Protein AF-A0A7S3ARN0-F1 (afdb_monomer)

pLDDT: mean 76.34, std 17.54, range [32.25, 94.44]

Radius of gyration: 16.07 Å; Cα contacts (8 Å, |Δi|>4): 135; chains: 1; bounding box: 36×41×43 Å

Solvent-accessible surface area (backbone atoms only — not comparable to full-atom values): 8800 Å² total; per-residue (Å²): 131,96,72,72,62,92,83,54,51,52,51,80,30,71,74,54,56,101,78,73,85,63,96,83,68,53,43,46,59,59,48,62,70,34,65,76,46,45,51,52,53,51,53,43,51,49,42,50,73,79,40,42,84,82,44,72,48,22,56,63,50,38,52,51,48,55,53,45,55,47,32,67,75,62,77,44,79,65,55,101,69,59,63,66,46,76,23,59,35,39,50,34,49,44,35,67,77,34,42,37,79,90,58,46,91,91,80,50,76,58,45,70,65,33,30,74,71,63,68,40,86,72,94,72,52,61,64,59,54,48,32,51,75,70,72,67,61,77,84,78,80,92,124

Organism: NCBI:txid156174

Foldseek 3Di:
DPADDPPFGEDDDQPPPPDDDDPPDQLQVVLCVDPQLVVLLVVLVVCCVPPCVVCVQCVVSLVVNVQSSVCVPVVDRDPPQRDHDYHPSNQQSSCVSRPGPVDDPPPDPSPDVCVVVVSDPDDDGPVQVVCVVVVNDDDDDPD

Sequence (143 aa):
ELGLRADGRTMFCDFHDQAGGVPHACMAVDMLQQRRIAEVVERHRKIQREKPREDPDGRRARHAMYKAVVAWQWANPLGSENRVRLPRCVLHRVRRLFPNPCCRVGACDFLVECERAGHYTGFRMAEESRAIREGRFVGVDLR

Secondary structure (DSSP, 8-state):
--S--SSS-BPS-SSS-TT---TT--HHHHHHH-HHHHHHHHHHHHHHHH-GGGSTTSHHHHHHHHHHHHHHHHSSPPPTT---BPPHHHHHHHHHHS--TT--TTT--SSHHHHHTTSSPPP--HHHHHHHHTT--PPPP--

Structure (mmCIF, N/CA/C/O backbone):
data_AF-A0A7S3ARN0-F1
#
_entry.id   AF-A0A7S3ARN0-F1
#
loop_
_atom_site.group_PDB
_atom_site.id
_atom_site.ty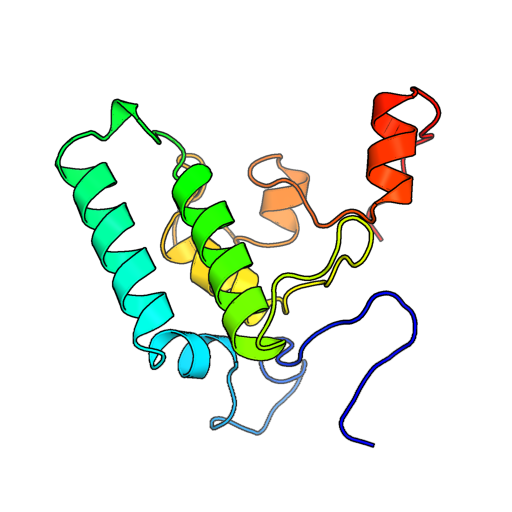pe_symbol
_atom_site.label_atom_id
_atom_site.label_alt_id
_atom_site.label_comp_id
_atom_site.label_asym_id
_atom_site.label_entity_id
_atom_site.label_seq_id
_atom_site.pdbx_PDB_ins_code
_atom_site.Cartn_x
_atom_site.Cartn_y
_atom_site.Cartn_z
_atom_site.occupancy
_atom_site.B_iso_or_equiv
_atom_site.auth_seq_id
_atom_site.auth_comp_id
_atom_site.auth_asym_id
_atom_site.auth_atom_id
_atom_site.pdbx_PDB_model_num
ATOM 1 N N . GLU A 1 1 ? 14.520 -7.970 -22.727 1.00 32.25 1 GLU A N 1
ATOM 2 C CA . GLU A 1 1 ? 15.126 -7.603 -21.432 1.00 32.25 1 GLU A CA 1
ATOM 3 C C . GLU A 1 1 ? 14.029 -7.505 -20.384 1.00 32.25 1 GLU A C 1
ATOM 5 O O . GLU A 1 1 ? 13.186 -6.620 -20.456 1.00 32.25 1 GLU A O 1
ATOM 10 N N . LEU A 1 2 ? 13.969 -8.476 -19.471 1.00 33.56 2 LEU A N 1
ATOM 11 C CA . LEU A 1 2 ? 13.104 -8.407 -18.294 1.00 33.56 2 LEU A CA 1
ATOM 12 C C . LEU A 1 2 ? 13.824 -7.546 -17.260 1.00 33.56 2 LEU A C 1
ATOM 14 O O . LEU A 1 2 ? 14.650 -8.049 -16.505 1.00 33.56 2 LEU A O 1
ATOM 18 N N . GLY A 1 3 ? 13.559 -6.243 -17.263 1.00 43.06 3 GLY A N 1
ATOM 19 C CA . GLY A 1 3 ? 14.104 -5.376 -16.229 1.00 43.06 3 GLY A CA 1
ATOM 20 C C . GLY A 1 3 ? 14.413 -3.959 -16.676 1.00 43.06 3 GLY A C 1
ATOM 21 O O . GLY A 1 3 ? 15.329 -3.743 -17.454 1.00 43.06 3 GLY A O 1
ATOM 22 N N . LEU A 1 4 ? 13.735 -3.029 -15.999 1.00 42.44 4 LEU A N 1
ATOM 23 C CA . LEU A 1 4 ? 14.232 -1.707 -15.610 1.00 42.44 4 LEU A CA 1
ATOM 24 C C . LEU A 1 4 ? 14.283 -0.644 -16.722 1.00 42.44 4 LEU A C 1
ATOM 26 O O . LEU A 1 4 ? 15.183 -0.614 -17.553 1.00 42.44 4 LEU A O 1
ATOM 30 N N . ARG A 1 5 ? 13.363 0.327 -16.645 1.00 42.81 5 ARG A N 1
ATOM 31 C CA . ARG A 1 5 ? 13.561 1.656 -17.240 1.00 42.81 5 ARG A CA 1
ATOM 32 C C . ARG A 1 5 ? 14.236 2.594 -16.230 1.00 42.81 5 ARG A C 1
ATOM 34 O O . ARG A 1 5 ? 14.132 2.405 -15.016 1.00 42.81 5 ARG A O 1
ATOM 41 N N . ALA A 1 6 ? 14.994 3.557 -16.754 1.00 43.66 6 ALA A N 1
ATOM 42 C CA . ALA A 1 6 ? 15.880 4.451 -16.003 1.00 43.66 6 ALA A CA 1
ATOM 43 C C . ALA A 1 6 ? 15.147 5.538 -15.180 1.00 43.66 6 ALA A C 1
ATOM 45 O O . ALA A 1 6 ? 15.764 6.236 -14.377 1.00 43.66 6 ALA A O 1
ATOM 46 N N . ASP A 1 7 ? 13.830 5.660 -15.330 1.00 47.00 7 ASP A N 1
ATOM 47 C CA . ASP A 1 7 ? 12.938 6.644 -14.713 1.00 47.00 7 ASP A CA 1
ATOM 48 C C . ASP A 1 7 ? 12.401 6.175 -13.349 1.00 47.00 7 ASP A C 1
ATOM 50 O O . ASP A 1 7 ? 11.202 6.065 -13.109 1.00 47.00 7 ASP A O 1
ATOM 54 N N . GLY A 1 8 ? 13.307 5.888 -12.415 1.00 52.25 8 GLY A N 1
ATOM 55 C CA . GLY A 1 8 ? 12.932 5.365 -11.103 1.00 52.25 8 GLY A CA 1
ATOM 56 C C . GLY A 1 8 ? 12.571 3.882 -11.183 1.00 52.25 8 GLY A C 1
ATOM 57 O O . GLY A 1 8 ? 11.587 3.462 -11.783 1.00 52.25 8 GLY A O 1
ATOM 58 N N . ARG A 1 9 ? 13.403 3.066 -10.535 1.00 56.88 9 ARG A N 1
ATOM 59 C CA . ARG A 1 9 ? 13.333 1.600 -10.549 1.00 56.88 9 ARG A CA 1
ATOM 60 C C . ARG A 1 9 ? 11.911 1.119 -10.200 1.00 56.88 9 ARG A C 1
ATOM 62 O O . ARG A 1 9 ? 11.513 1.148 -9.032 1.00 56.88 9 ARG A O 1
ATOM 69 N N . THR A 1 10 ? 11.149 0.713 -11.215 1.00 54.59 10 THR A N 1
ATOM 70 C CA . THR A 1 10 ? 9.765 0.225 -11.101 1.00 54.59 10 THR A CA 1
ATOM 71 C C . THR A 1 10 ? 9.765 -1.305 -11.1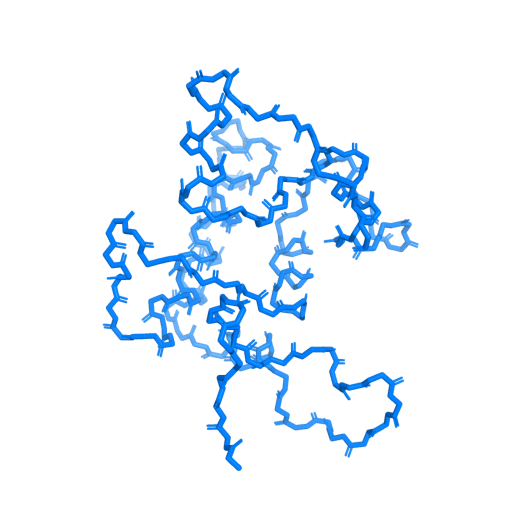27 1.00 54.59 10 THR A C 1
ATOM 73 O O . THR A 1 10 ? 10.426 -1.899 -11.977 1.00 54.59 10 THR A O 1
ATOM 76 N N . MET A 1 11 ? 9.056 -1.950 -10.191 1.00 60.91 11 MET A N 1
ATOM 77 C CA . MET A 1 11 ? 8.795 -3.402 -10.247 1.00 60.91 11 MET A CA 1
ATOM 78 C C . MET A 1 11 ? 7.538 -3.670 -11.069 1.00 60.91 11 MET A C 1
ATOM 80 O O . MET A 1 11 ? 6.588 -2.898 -10.991 1.00 60.91 11 MET A O 1
ATOM 84 N N . PHE A 1 12 ? 7.493 -4.763 -11.820 1.00 60.25 12 PHE A N 1
ATOM 85 C CA . PHE A 1 12 ? 6.348 -5.114 -12.671 1.00 60.25 12 PHE A CA 1
ATOM 86 C C . PHE A 1 12 ? 5.377 -5.983 -11.844 1.00 60.25 12 PHE A C 1
ATOM 88 O O . PHE A 1 12 ? 5.819 -6.900 -11.163 1.00 60.25 12 PHE A O 1
ATOM 95 N N . CYS A 1 13 ? 4.088 -5.657 -11.667 1.00 57.47 13 CYS A N 1
ATOM 96 C CA . CYS A 1 13 ? 3.003 -5.727 -12.659 1.00 57.47 13 CYS A CA 1
ATOM 97 C C . CYS A 1 13 ? 2.072 -4.485 -12.654 1.00 57.47 13 CYS A C 1
ATOM 99 O O . CYS A 1 13 ? 1.536 -4.043 -11.636 1.00 57.47 13 CYS A O 1
ATOM 101 N N . ASP A 1 14 ? 1.790 -3.970 -13.835 1.00 60.31 14 ASP A N 1
ATOM 102 C CA . ASP A 1 14 ? 1.099 -2.735 -14.227 1.00 60.31 14 ASP A CA 1
ATOM 103 C C . ASP A 1 14 ? -0.404 -2.952 -14.518 1.00 60.31 14 ASP A C 1
ATOM 105 O O . ASP A 1 14 ? -1.021 -2.302 -15.355 1.00 60.31 14 ASP A O 1
ATOM 109 N N . PHE A 1 15 ? -1.008 -3.816 -13.689 1.00 46.97 15 PHE A N 1
ATOM 110 C CA . PHE A 1 15 ? -2.418 -4.259 -13.651 1.00 46.97 15 PHE A CA 1
ATOM 111 C C . PHE A 1 15 ? -2.830 -5.346 -14.675 1.00 46.97 15 PHE A C 1
ATOM 113 O O . PHE A 1 15 ? -3.992 -5.728 -14.667 1.00 46.97 15 PHE A O 1
ATOM 120 N N . HIS A 1 16 ? -1.859 -5.939 -15.390 1.00 51.38 16 HIS A N 1
ATOM 121 C CA . HIS A 1 16 ? -1.926 -6.952 -16.478 1.00 51.38 16 HIS A CA 1
ATOM 122 C C . HIS A 1 16 ? -1.801 -6.406 -17.921 1.00 51.38 16 HIS A C 1
ATOM 124 O O . HIS A 1 16 ? -2.237 -7.077 -18.850 1.00 51.38 16 HIS A O 1
ATOM 130 N N . ASP A 1 17 ? -1.143 -5.250 -18.105 1.00 50.72 17 ASP A N 1
ATOM 131 C CA . ASP A 1 17 ? -1.038 -4.468 -19.355 1.00 50.72 17 ASP A CA 1
ATOM 132 C C . ASP A 1 17 ? -2.407 -3.954 -19.858 1.00 50.72 17 ASP A C 1
ATOM 134 O O . ASP A 1 17 ? -3.433 -4.606 -19.710 1.00 50.72 17 ASP A O 1
ATOM 138 N N . GLN A 1 18 ? -2.501 -2.746 -20.425 1.00 44.34 18 GLN A N 1
ATOM 139 C CA . GLN A 1 18 ? -3.789 -2.082 -20.731 1.00 44.34 18 GLN A CA 1
ATOM 140 C C . GLN A 1 18 ? -4.770 -2.830 -21.679 1.00 44.34 18 GLN A C 1
ATOM 142 O O . GLN A 1 18 ? -5.892 -2.350 -21.827 1.00 44.34 18 GLN A O 1
ATOM 147 N N . ALA A 1 19 ? -4.442 -3.972 -22.305 1.00 46.78 19 ALA A N 1
ATOM 148 C CA . ALA A 1 19 ? -5.366 -4.691 -23.199 1.00 46.78 19 ALA A CA 1
ATOM 149 C C . ALA A 1 19 ? -5.012 -6.179 -23.437 1.00 46.78 19 ALA A C 1
ATOM 151 O O . ALA A 1 19 ? -4.707 -6.583 -24.555 1.00 46.78 19 ALA A O 1
ATOM 152 N N . GLY A 1 20 ? -5.142 -7.019 -22.407 1.00 44.03 20 GLY A N 1
ATOM 153 C CA . GLY A 1 20 ? -5.308 -8.465 -22.587 1.00 44.03 20 GLY A CA 1
ATOM 154 C C . GLY A 1 20 ? -4.056 -9.327 -22.398 1.00 44.03 20 GLY A C 1
ATOM 155 O O . GLY A 1 20 ? -3.040 -9.155 -23.057 1.00 44.03 20 GLY A O 1
ATOM 156 N N . GLY A 1 21 ? -4.219 -10.371 -21.576 1.00 46.28 21 GLY A N 1
ATOM 157 C CA . GLY A 1 21 ? -3.731 -11.687 -21.981 1.00 46.28 21 GLY A CA 1
ATOM 158 C C . GLY A 1 21 ? -2.661 -12.390 -21.152 1.00 46.28 21 GLY A C 1
ATOM 159 O O . GLY A 1 21 ? -2.044 -13.280 -21.715 1.00 46.28 21 GLY A O 1
ATOM 160 N N . VAL A 1 22 ? -2.449 -12.119 -19.854 1.00 46.69 22 VAL A N 1
ATOM 161 C CA . VAL A 1 22 ? -1.752 -13.119 -19.004 1.00 46.69 22 VAL A CA 1
ATOM 162 C C . VAL A 1 22 ? -2.292 -13.156 -17.559 1.00 46.69 22 VAL A C 1
ATOM 164 O O . VAL A 1 22 ? -1.927 -12.307 -16.745 1.00 46.69 22 VAL A O 1
ATOM 167 N N . PRO A 1 23 ? -3.129 -14.145 -17.182 1.00 47.38 23 PRO A N 1
ATOM 168 C CA . PRO A 1 23 ? -3.732 -14.243 -15.846 1.00 47.38 23 PRO A CA 1
ATOM 169 C C . PRO A 1 23 ? -2.789 -14.720 -14.718 1.00 47.38 23 PRO A C 1
ATOM 171 O O . PRO A 1 23 ? -3.228 -14.828 -13.576 1.00 47.38 23 PRO A O 1
ATOM 174 N N . HIS A 1 24 ? -1.508 -15.005 -14.994 1.00 47.47 24 HIS A N 1
ATOM 175 C CA . HIS A 1 24 ? -0.671 -15.832 -14.105 1.00 47.47 24 HIS A CA 1
ATOM 176 C C . HIS A 1 24 ? 0.530 -15.154 -13.417 1.00 47.47 24 HIS A C 1
ATOM 178 O O . HIS A 1 24 ? 1.265 -15.850 -12.729 1.00 47.47 24 HIS A O 1
ATOM 184 N N . ALA A 1 25 ? 0.733 -13.835 -13.520 1.00 59.03 25 ALA A N 1
ATOM 185 C CA . ALA A 1 25 ? 1.867 -13.172 -12.845 1.00 59.03 25 ALA A CA 1
ATOM 186 C C . ALA A 1 25 ? 1.510 -11.802 -12.236 1.00 59.03 25 ALA A C 1
ATOM 188 O O . ALA A 1 25 ? 2.213 -10.805 -12.414 1.00 59.03 25 ALA A O 1
ATOM 189 N N . CYS A 1 26 ? 0.373 -11.711 -11.534 1.00 76.38 26 CYS A N 1
ATOM 190 C CA . CYS A 1 26 ? 0.063 -10.497 -10.784 1.00 76.38 26 CYS A CA 1
ATOM 191 C C . CYS A 1 26 ? 0.978 -10.407 -9.562 1.00 76.38 26 CYS A C 1
ATOM 193 O O . CYS A 1 26 ? 0.770 -11.122 -8.582 1.00 76.38 26 CYS A O 1
ATOM 195 N N . MET A 1 27 ? 1.897 -9.442 -9.549 1.00 83.38 27 MET A N 1
ATOM 196 C CA . MET A 1 27 ? 2.767 -9.220 -8.390 1.00 83.38 27 MET A CA 1
ATOM 197 C C . MET A 1 27 ? 1.979 -9.038 -7.080 1.00 83.38 27 MET A C 1
ATOM 199 O O . MET A 1 27 ? 2.438 -9.436 -6.015 1.00 83.38 27 MET A O 1
ATOM 203 N N . ALA A 1 28 ? 0.771 -8.466 -7.130 1.00 84.12 28 ALA A N 1
ATOM 204 C CA . ALA A 1 28 ? -0.081 -8.326 -5.951 1.00 84.12 28 ALA A CA 1
ATOM 205 C C . ALA A 1 28 ? -0.648 -9.661 -5.431 1.00 84.12 28 ALA A C 1
ATOM 207 O O . ALA A 1 28 ? -0.954 -9.759 -4.241 1.00 84.12 28 ALA A O 1
ATOM 208 N N . VAL A 1 29 ? -0.817 -10.664 -6.296 1.00 82.06 29 VAL A N 1
ATOM 209 C CA . VAL A 1 29 ? -1.208 -12.027 -5.908 1.00 82.06 29 VAL A CA 1
ATOM 210 C C . VAL A 1 29 ? -0.001 -12.748 -5.314 1.00 82.06 29 VAL A C 1
ATOM 212 O O . VAL A 1 29 ? -0.097 -13.231 -4.187 1.00 82.06 29 VAL A O 1
ATOM 215 N N . ASP A 1 30 ? 1.146 -12.706 -5.992 1.00 82.56 30 ASP A N 1
ATOM 216 C CA . ASP A 1 30 ? 2.390 -13.349 -5.541 1.00 82.56 30 ASP A CA 1
ATOM 217 C C . ASP A 1 30 ? 2.863 -12.798 -4.194 1.00 82.56 30 ASP A C 1
ATOM 219 O 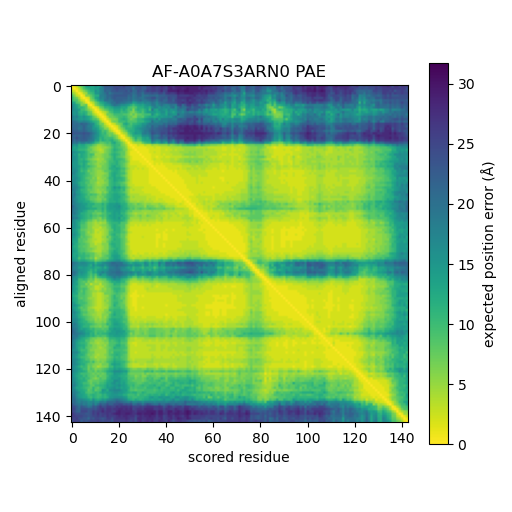O . ASP A 1 30 ? 3.264 -13.542 -3.297 1.00 82.56 30 ASP A O 1
ATOM 223 N N . MET A 1 31 ? 2.737 -11.480 -4.018 1.00 87.31 31 MET A N 1
ATOM 224 C CA . MET A 1 31 ? 2.985 -10.774 -2.764 1.00 87.31 31 MET A CA 1
ATOM 225 C C . MET A 1 31 ? 2.212 -11.406 -1.598 1.00 87.31 31 MET A C 1
ATOM 227 O O . MET A 1 31 ? 2.753 -11.565 -0.507 1.00 87.31 31 MET A O 1
ATOM 231 N N . LEU A 1 32 ? 0.941 -11.760 -1.798 1.00 83.88 32 LEU A N 1
ATOM 232 C CA . LEU A 1 32 ? 0.100 -12.289 -0.722 1.00 83.88 32 LEU A CA 1
ATOM 233 C C . LEU A 1 32 ? 0.403 -13.740 -0.362 1.00 83.88 32 LEU A C 1
ATOM 235 O O . LEU A 1 32 ? 0.023 -14.174 0.723 1.00 83.88 32 LEU A O 1
ATOM 239 N N . GLN A 1 33 ? 1.107 -14.468 -1.225 1.00 84.69 33 GLN A N 1
ATOM 240 C CA . GLN A 1 33 ? 1.582 -15.817 -0.926 1.00 84.69 33 GLN A CA 1
ATOM 241 C C . GLN A 1 33 ? 2.848 -15.805 -0.053 1.00 84.69 33 GLN A C 1
ATOM 243 O O . GLN A 1 33 ? 3.222 -16.827 0.519 1.00 84.69 33 GLN A O 1
ATOM 248 N N . GLN A 1 34 ? 3.506 -14.651 0.103 1.00 88.25 34 GLN A N 1
ATOM 249 C CA . GLN A 1 34 ? 4.723 -14.542 0.901 1.00 88.25 34 GLN A CA 1
ATOM 250 C C . GLN A 1 34 ? 4.413 -14.535 2.399 1.00 88.25 34 GLN A C 1
ATOM 252 O O . GLN A 1 34 ? 3.784 -13.607 2.916 1.00 88.25 34 GLN A O 1
ATOM 257 N N . ARG A 1 35 ? 4.959 -15.514 3.132 1.00 88.75 35 ARG A N 1
ATOM 258 C CA . ARG A 1 35 ? 4.776 -15.653 4.589 1.00 88.75 35 ARG A CA 1
ATOM 259 C C . ARG A 1 35 ? 5.064 -14.360 5.359 1.00 88.75 35 ARG A C 1
ATOM 261 O O . ARG A 1 35 ? 4.250 -13.938 6.173 1.00 88.75 35 ARG A O 1
ATOM 268 N N . ARG A 1 36 ? 6.184 -13.690 5.062 1.00 86.31 36 ARG A N 1
ATOM 269 C CA . ARG A 1 36 ? 6.571 -12.429 5.727 1.00 86.31 36 ARG A CA 1
ATOM 270 C C . ARG A 1 36 ? 5.543 -11.314 5.521 1.00 86.31 36 ARG A C 1
ATOM 272 O O . ARG A 1 36 ? 5.338 -10.491 6.405 1.00 86.31 36 ARG A O 1
ATOM 279 N N . ILE A 1 37 ? 4.894 -11.272 4.359 1.00 89.75 37 ILE A N 1
ATOM 280 C CA . ILE A 1 37 ? 3.853 -10.283 4.068 1.00 89.75 37 ILE A CA 1
ATOM 281 C C . ILE A 1 37 ? 2.548 -10.659 4.776 1.00 89.75 37 ILE A C 1
ATOM 283 O O . ILE A 1 37 ? 1.916 -9.787 5.371 1.00 89.75 37 ILE A O 1
ATOM 287 N N . ALA A 1 38 ? 2.180 -11.942 4.792 1.00 90.12 38 ALA A N 1
ATOM 288 C CA . ALA A 1 38 ? 1.027 -12.428 5.550 1.00 90.12 38 ALA A CA 1
ATOM 289 C C . ALA A 1 38 ? 1.141 -12.097 7.053 1.00 90.12 38 ALA A C 1
ATOM 291 O O . ALA A 1 38 ? 0.180 -11.620 7.655 1.00 90.12 38 ALA A O 1
ATOM 292 N N . GLU A 1 39 ? 2.333 -12.247 7.638 1.00 92.56 39 GLU A N 1
ATOM 293 C CA . GLU A 1 39 ? 2.617 -11.877 9.033 1.00 92.56 39 GLU A CA 1
ATOM 294 C C . GLU A 1 39 ? 2.417 -10.371 9.291 1.00 92.56 39 GLU A C 1
ATOM 296 O O . GLU A 1 39 ? 1.845 -9.981 10.313 1.00 92.56 39 GLU A O 1
ATOM 301 N N . VAL A 1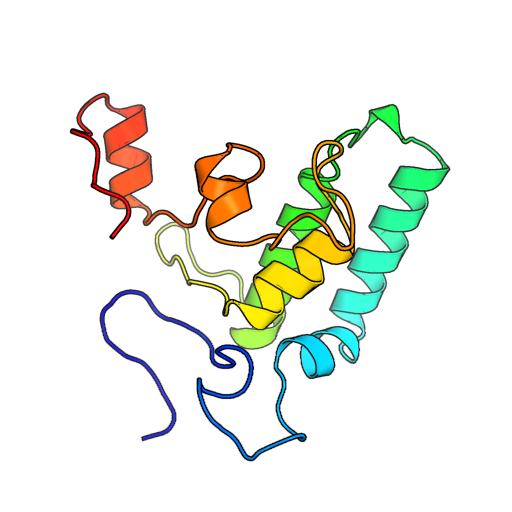 40 ? 2.825 -9.506 8.353 1.00 91.94 40 VAL A N 1
ATOM 302 C CA . VAL A 1 40 ? 2.570 -8.056 8.440 1.00 91.94 40 VAL A CA 1
ATOM 303 C C . VAL A 1 40 ? 1.070 -7.770 8.391 1.00 91.94 40 VAL A C 1
ATOM 305 O O . VAL A 1 40 ? 0.581 -6.983 9.207 1.00 91.94 40 VAL A O 1
ATOM 308 N N . VAL A 1 41 ? 0.334 -8.417 7.482 1.00 92.19 41 VAL A N 1
ATOM 309 C CA . VAL A 1 41 ? -1.120 -8.245 7.374 1.00 92.19 41 VAL A CA 1
ATOM 310 C C . VAL A 1 41 ? -1.807 -8.622 8.682 1.00 92.19 41 VAL A C 1
ATOM 312 O O . VAL A 1 41 ? -2.588 -7.825 9.206 1.00 92.19 41 VAL A O 1
ATOM 315 N N . GLU A 1 42 ? -1.494 -9.790 9.239 1.00 93.25 42 GLU A N 1
ATOM 316 C CA . GLU A 1 42 ? -2.166 -10.280 10.443 1.00 93.25 42 GLU A CA 1
ATOM 317 C C . GLU A 1 42 ? -1.830 -9.435 11.673 1.00 93.25 42 GLU A C 1
ATOM 319 O O . GLU A 1 42 ? -2.726 -9.050 12.428 1.00 93.25 42 GLU A O 1
ATOM 324 N N . ARG A 1 43 ? -0.563 -9.026 11.823 1.00 93.19 43 ARG A N 1
ATOM 325 C CA . ARG A 1 43 ? -0.151 -8.101 12.885 1.00 93.19 43 ARG A CA 1
ATOM 326 C C . ARG A 1 43 ? -0.939 -6.794 12.830 1.00 93.19 43 ARG A C 1
ATOM 328 O O . ARG A 1 43 ? -1.426 -6.331 13.858 1.00 93.19 43 ARG A O 1
ATOM 335 N N . HIS A 1 44 ? -1.067 -6.186 11.651 1.00 92.44 44 HIS A N 1
ATOM 336 C CA . HIS A 1 44 ? -1.778 -4.913 11.527 1.00 92.44 44 HIS A CA 1
ATOM 337 C C . HIS A 1 44 ? -3.295 -5.070 11.654 1.00 92.44 44 HIS A C 1
ATOM 339 O O . HIS A 1 44 ? -3.926 -4.201 12.246 1.00 92.44 44 HIS A O 1
ATOM 345 N N . ARG A 1 45 ? -3.886 -6.186 11.214 1.00 91.00 45 ARG A N 1
ATOM 346 C CA . ARG A 1 45 ? -5.295 -6.502 11.507 1.00 91.00 45 ARG A CA 1
ATOM 347 C C . ARG A 1 45 ? -5.546 -6.664 13.003 1.00 91.00 45 ARG A C 1
ATOM 349 O O . ARG A 1 45 ? -6.547 -6.161 13.501 1.00 91.00 45 ARG A O 1
ATOM 356 N N . LYS A 1 46 ? -4.634 -7.314 13.731 1.00 91.69 46 LYS A N 1
ATOM 357 C CA . LYS A 1 46 ? -4.706 -7.419 15.193 1.00 91.69 46 LYS A CA 1
ATOM 358 C C . LYS A 1 46 ? -4.669 -6.040 15.857 1.00 91.69 46 LYS A C 1
ATOM 360 O O . LYS A 1 46 ? -5.555 -5.746 16.649 1.00 91.69 46 LYS A O 1
ATOM 365 N N . ILE A 1 47 ? -3.731 -5.172 15.464 1.00 89.12 47 ILE A N 1
ATOM 366 C CA . ILE A 1 47 ? -3.662 -3.785 15.962 1.00 89.12 47 ILE A CA 1
ATOM 367 C C . ILE A 1 47 ? -4.959 -3.026 15.660 1.00 89.12 47 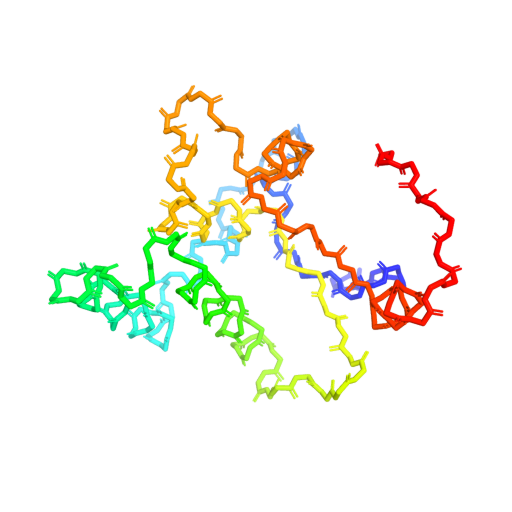ILE A C 1
ATOM 369 O O . ILE A 1 47 ? -5.484 -2.367 16.544 1.00 89.12 47 ILE A O 1
ATOM 373 N N . GLN A 1 48 ? -5.517 -3.152 14.455 1.00 86.00 48 GLN A N 1
ATOM 374 C CA . GLN A 1 48 ? -6.784 -2.499 14.105 1.00 86.00 48 GLN A CA 1
ATOM 375 C C . GLN A 1 48 ? -7.961 -2.987 14.963 1.00 86.00 48 GLN A C 1
ATOM 377 O O . GLN A 1 48 ? -8.801 -2.185 15.357 1.00 86.00 48 GLN A O 1
ATOM 382 N N . ARG A 1 49 ? -8.015 -4.287 15.283 1.00 87.88 49 ARG A N 1
ATOM 383 C CA . ARG A 1 49 ? -9.063 -4.869 16.138 1.00 87.88 49 ARG A CA 1
ATOM 384 C C . ARG A 1 49 ? -8.920 -4.460 17.604 1.00 87.88 49 ARG A C 1
ATOM 386 O O . ARG A 1 49 ? -9.905 -4.103 18.234 1.00 87.88 49 ARG A O 1
ATOM 393 N N . GLU A 1 50 ? -7.708 -4.529 18.146 1.00 91.81 50 GLU A N 1
ATOM 394 C CA . GLU A 1 50 ? -7.456 -4.349 19.584 1.00 91.81 50 GLU A CA 1
ATOM 395 C C . GLU A 1 50 ? -7.200 -2.888 19.963 1.00 91.81 50 GLU A C 1
ATOM 397 O O . GLU A 1 50 ? -7.497 -2.463 21.077 1.00 91.81 50 GLU A O 1
ATOM 402 N N . LYS A 1 51 ? -6.621 -2.113 19.044 1.00 89.88 51 LYS A N 1
ATOM 403 C CA . LYS A 1 51 ? -6.137 -0.750 19.278 1.00 89.88 51 LYS A CA 1
ATOM 404 C C . LYS A 1 51 ? -6.391 0.162 18.067 1.00 89.88 51 LYS A C 1
ATOM 406 O O . LYS A 1 51 ? -5.453 0.766 17.540 1.00 89.88 51 LYS A O 1
ATOM 411 N N . PRO A 1 52 ? -7.654 0.336 17.639 1.00 83.62 52 PRO A N 1
ATOM 412 C CA . PRO A 1 52 ? -7.995 1.103 16.434 1.00 83.62 52 PRO 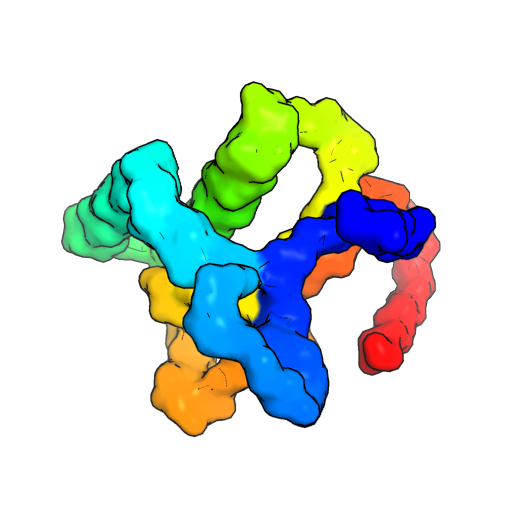A CA 1
ATOM 413 C C . PRO A 1 52 ? -7.496 2.558 16.465 1.00 83.62 52 PRO A C 1
ATOM 415 O O . PRO A 1 52 ? -7.218 3.146 15.424 1.00 83.62 52 PRO A O 1
ATOM 418 N N . ARG A 1 53 ? -7.322 3.143 17.659 1.00 88.00 53 ARG A N 1
ATOM 419 C CA . ARG A 1 53 ? -6.793 4.508 17.828 1.00 88.00 53 ARG A CA 1
ATOM 420 C C . ARG A 1 53 ? -5.296 4.647 17.518 1.00 88.00 53 ARG A C 1
ATOM 422 O O . ARG A 1 53 ? -4.848 5.769 17.323 1.00 88.00 53 ARG A O 1
ATOM 429 N N . GLU A 1 54 ? -4.522 3.558 17.478 1.00 86.19 54 GLU A N 1
ATOM 430 C CA . GLU A 1 54 ? -3.077 3.618 17.183 1.00 86.19 54 GLU A CA 1
ATOM 431 C C . GLU A 1 54 ? -2.769 3.844 15.691 1.00 86.19 54 GLU A C 1
ATOM 433 O O . GLU A 1 54 ? -1.682 4.312 15.353 1.00 86.19 54 GLU A O 1
ATOM 438 N N . ASP A 1 55 ? -3.692 3.496 14.791 1.00 88.00 55 ASP A N 1
ATOM 439 C CA . ASP A 1 55 ? -3.535 3.665 13.339 1.00 88.00 55 ASP A CA 1
ATOM 440 C C . ASP A 1 55 ? -4.905 3.916 12.678 1.00 88.00 55 ASP A C 1
ATOM 442 O O . ASP A 1 55 ? -5.345 3.122 11.846 1.00 88.00 55 ASP A O 1
ATOM 446 N N . PRO A 1 56 ? -5.622 4.991 13.054 1.00 85.25 56 PRO A N 1
ATOM 447 C CA . PRO A 1 56 ? -7.033 5.179 12.701 1.00 85.25 56 PRO A CA 1
ATOM 448 C C . PRO A 1 56 ? -7.272 5.314 11.192 1.00 85.25 56 PRO A C 1
ATOM 450 O O . PRO A 1 56 ? -8.368 5.038 10.713 1.00 85.25 56 PRO A O 1
ATOM 453 N N . ASP A 1 57 ? -6.253 5.727 10.431 1.00 87.12 57 ASP A N 1
ATOM 454 C CA . ASP A 1 57 ? -6.311 5.867 8.977 1.00 87.12 57 ASP A CA 1
ATOM 455 C C . ASP A 1 57 ? -5.611 4.722 8.223 1.00 87.12 57 ASP A C 1
ATOM 457 O O . ASP A 1 57 ? -5.464 4.796 6.997 1.00 87.12 57 ASP A O 1
ATOM 461 N N . GLY A 1 58 ? -5.137 3.688 8.930 1.00 87.56 58 GLY A N 1
ATOM 462 C CA . GLY A 1 58 ? -4.406 2.548 8.370 1.00 87.56 58 GLY A CA 1
ATOM 463 C C . GLY A 1 58 ? -3.071 2.915 7.709 1.00 87.56 58 GLY A C 1
ATOM 464 O O . GLY A 1 58 ? -2.518 2.124 6.935 1.00 87.56 58 GLY A O 1
ATOM 465 N N . ARG A 1 59 ? -2.558 4.134 7.921 1.00 91.62 59 ARG A N 1
ATOM 466 C CA . ARG A 1 59 ? -1.346 4.637 7.263 1.00 91.62 59 ARG A CA 1
ATOM 467 C C . ARG A 1 59 ? -0.115 3.860 7.682 1.00 91.62 59 ARG A C 1
ATOM 469 O O . ARG A 1 59 ? 0.717 3.548 6.823 1.00 91.62 59 ARG A O 1
ATOM 476 N N . ARG A 1 60 ? 0.016 3.529 8.968 1.00 91.31 60 ARG A N 1
ATOM 477 C CA . ARG A 1 60 ? 1.153 2.754 9.477 1.00 91.31 60 ARG A CA 1
ATOM 478 C C . ARG A 1 60 ? 1.143 1.351 8.880 1.00 91.31 60 ARG A C 1
ATOM 480 O O . ARG A 1 60 ? 2.196 0.884 8.447 1.00 91.31 60 ARG A O 1
ATOM 487 N N . ALA A 1 61 ? -0.029 0.722 8.783 1.00 92.88 61 ALA A N 1
ATOM 488 C CA . ALA A 1 61 ? -0.201 -0.566 8.118 1.00 92.88 61 ALA A CA 1
ATOM 489 C C . ALA A 1 61 ? 0.187 -0.517 6.630 1.00 92.88 61 ALA A C 1
ATOM 491 O O . ALA A 1 61 ? 1.004 -1.328 6.187 1.00 92.88 61 ALA A O 1
ATOM 492 N N . ARG A 1 62 ? -0.305 0.473 5.867 1.00 94.44 62 ARG A N 1
ATOM 493 C CA . ARG A 1 62 ? 0.086 0.663 4.455 1.00 94.44 62 ARG A CA 1
ATOM 494 C C . ARG A 1 62 ? 1.595 0.826 4.297 1.00 94.44 62 ARG A C 1
ATOM 496 O O . ARG A 1 62 ? 2.201 0.168 3.456 1.00 94.44 62 ARG A O 1
ATOM 503 N N . HIS A 1 63 ? 2.217 1.670 5.117 1.00 91.50 63 HIS A N 1
ATOM 504 C CA . HIS A 1 63 ? 3.655 1.913 5.033 1.00 91.50 63 HIS A CA 1
ATOM 505 C C . HIS A 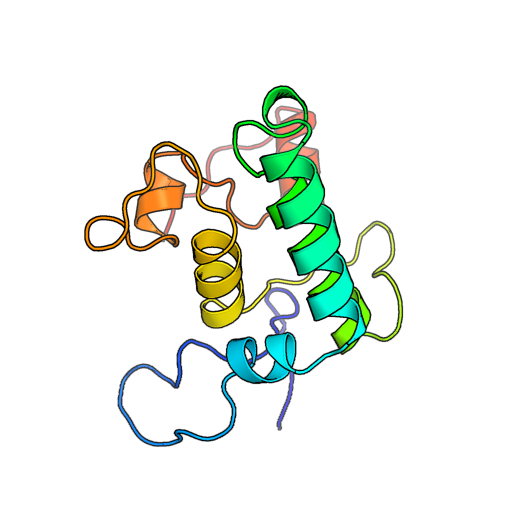1 63 ? 4.480 0.666 5.387 1.00 91.50 63 HIS A C 1
ATOM 507 O O . HIS A 1 63 ? 5.475 0.380 4.719 1.00 91.50 63 HIS A O 1
ATOM 513 N N . ALA A 1 64 ? 4.055 -0.110 6.389 1.00 91.94 64 ALA A N 1
ATOM 514 C CA . ALA A 1 64 ? 4.682 -1.384 6.726 1.00 91.94 64 ALA A CA 1
ATOM 515 C C . ALA A 1 64 ? 4.566 -2.400 5.579 1.00 91.94 64 ALA A C 1
ATOM 517 O O . ALA A 1 64 ? 5.553 -3.060 5.258 1.00 91.94 64 ALA A O 1
ATOM 518 N N . MET A 1 65 ? 3.404 -2.474 4.922 1.00 93.12 65 MET A N 1
ATOM 519 C CA . MET A 1 65 ? 3.209 -3.306 3.733 1.00 93.12 65 MET A CA 1
ATOM 520 C C . MET A 1 65 ? 4.143 -2.895 2.600 1.00 93.12 65 MET A C 1
ATOM 522 O O . MET A 1 65 ? 4.852 -3.742 2.071 1.00 93.12 65 MET A O 1
ATOM 526 N N . TYR A 1 66 ? 4.215 -1.604 2.262 1.00 91.06 66 TYR A N 1
ATOM 527 C CA . TYR A 1 66 ? 5.116 -1.127 1.210 1.00 91.06 66 TYR A CA 1
ATOM 528 C C . TYR A 1 66 ? 6.571 -1.517 1.489 1.00 91.06 66 TYR A C 1
ATOM 530 O O . TYR A 1 66 ? 7.240 -2.052 0.610 1.00 91.06 66 TYR A O 1
ATOM 538 N N . LYS A 1 67 ? 7.041 -1.337 2.729 1.00 88.56 67 LYS A N 1
ATOM 539 C CA . LYS A 1 67 ? 8.388 -1.761 3.137 1.00 88.56 67 LYS A CA 1
ATOM 540 C C . LYS A 1 67 ? 8.594 -3.269 3.024 1.00 88.56 67 LYS A C 1
ATOM 542 O O . LYS A 1 67 ? 9.657 -3.690 2.584 1.00 88.56 67 LYS A O 1
ATOM 547 N N . ALA A 1 68 ? 7.603 -4.072 3.405 1.00 89.81 68 ALA A N 1
ATOM 548 C CA . ALA A 1 68 ? 7.687 -5.526 3.318 1.00 89.81 68 ALA A CA 1
ATOM 549 C C . ALA A 1 68 ? 7.786 -6.010 1.864 1.00 89.81 68 ALA A C 1
ATOM 551 O O . ALA A 1 68 ? 8.593 -6.889 1.575 1.00 89.81 68 ALA A O 1
ATOM 552 N N . VAL A 1 69 ? 7.027 -5.402 0.947 1.00 89.25 69 VAL A N 1
ATOM 553 C CA . VAL A 1 69 ? 7.094 -5.717 -0.490 1.00 89.25 69 VAL A CA 1
ATOM 554 C C . VAL A 1 69 ? 8.459 -5.369 -1.068 1.00 89.25 69 VAL A C 1
ATOM 556 O O . VAL A 1 69 ? 9.037 -6.166 -1.800 1.00 89.25 69 VAL A O 1
ATOM 559 N N . VAL A 1 70 ? 8.999 -4.205 -0.705 1.00 86.44 70 VAL A N 1
ATOM 560 C CA . VAL A 1 70 ? 10.357 -3.819 -1.101 1.00 86.44 70 VAL A CA 1
ATOM 561 C C . VAL A 1 70 ? 11.379 -4.817 -0.542 1.00 86.44 70 VAL A C 1
ATOM 563 O O . VAL A 1 70 ? 12.181 -5.376 -1.279 1.00 86.44 70 VAL A O 1
ATOM 566 N N . ALA A 1 71 ? 11.328 -5.126 0.750 1.00 84.94 71 ALA A N 1
ATOM 567 C CA . ALA A 1 71 ? 12.270 -6.071 1.348 1.00 84.94 71 ALA A CA 1
ATOM 568 C C . ALA A 1 71 ? 12.194 -7.476 0.718 1.00 84.94 71 ALA A C 1
ATOM 570 O O . ALA A 1 71 ? 13.220 -8.139 0.590 1.00 84.94 71 ALA A O 1
ATOM 571 N N . TRP A 1 72 ? 11.000 -7.922 0.315 1.00 84.69 72 TRP A N 1
ATOM 572 C CA . TRP A 1 72 ? 10.809 -9.188 -0.395 1.00 84.69 72 TRP A CA 1
ATOM 573 C C . TRP A 1 72 ? 11.536 -9.211 -1.744 1.00 84.69 72 TRP A C 1
ATOM 575 O O . TRP A 1 72 ? 12.194 -10.196 -2.058 1.00 84.69 72 TRP A O 1
ATOM 585 N N . GLN A 1 73 ? 11.455 -8.128 -2.512 1.00 81.94 73 GLN A N 1
ATOM 586 C CA . GLN A 1 73 ? 11.946 -8.092 -3.892 1.00 81.94 73 GLN A CA 1
ATOM 587 C C . GLN A 1 73 ? 13.440 -7.798 -4.006 1.00 81.94 73 GLN A C 1
ATOM 589 O O . GLN A 1 73 ? 14.109 -8.338 -4.878 1.00 81.94 73 GLN A O 1
ATOM 594 N N . TRP A 1 74 ? 13.988 -6.983 -3.105 1.00 75.12 74 TRP A N 1
ATOM 595 C CA . TRP A 1 74 ? 15.405 -6.606 -3.145 1.00 75.12 74 TRP A CA 1
ATOM 596 C C . TRP A 1 74 ? 16.273 -7.335 -2.121 1.00 75.12 74 TRP A C 1
ATOM 598 O O . TRP A 1 74 ? 17.447 -6.997 -1.985 1.00 75.12 74 TRP A O 1
ATOM 608 N N . ALA A 1 75 ? 15.710 -8.301 -1.382 1.00 66.94 75 ALA A N 1
ATOM 609 C CA . ALA A 1 75 ? 16.358 -9.069 -0.310 1.00 66.94 75 ALA A CA 1
ATOM 610 C C . ALA A 1 75 ? 17.028 -8.232 0.810 1.00 66.94 75 ALA A C 1
ATOM 612 O O . ALA A 1 75 ? 17.532 -8.801 1.773 1.00 66.94 75 ALA A O 1
ATOM 613 N N . ASN A 1 76 ? 16.993 -6.898 0.721 1.00 63.31 76 ASN A N 1
ATOM 614 C CA . ASN A 1 76 ? 17.583 -5.924 1.630 1.00 63.31 76 ASN A CA 1
ATOM 615 C C . ASN A 1 76 ? 16.794 -4.602 1.581 1.00 63.31 76 ASN A C 1
ATOM 617 O O . ASN A 1 76 ? 16.227 -4.254 0.539 1.00 63.31 76 ASN A O 1
ATOM 621 N N . PRO A 1 77 ? 16.751 -3.830 2.684 1.00 60.16 77 PRO A N 1
ATOM 622 C CA . PRO A 1 77 ? 16.226 -2.477 2.645 1.00 60.16 77 PRO A CA 1
ATOM 623 C C . PRO A 1 77 ? 17.092 -1.631 1.712 1.00 60.16 77 PRO A C 1
ATOM 625 O O . PRO A 1 77 ? 18.314 -1.579 1.836 1.00 60.16 77 PRO A O 1
ATOM 628 N N . LEU A 1 78 ? 16.440 -0.959 0.769 1.00 64.12 78 LEU A N 1
ATOM 629 C CA . LEU A 1 78 ? 17.092 0.023 -0.079 1.00 64.12 78 LEU A CA 1
ATOM 630 C C . LEU A 1 78 ? 17.687 1.119 0.819 1.00 64.12 78 LEU A C 1
ATOM 632 O O . LEU A 1 78 ? 16.992 1.639 1.694 1.00 64.12 78 LEU A O 1
ATOM 636 N N . GLY A 1 79 ? 18.975 1.430 0.637 1.00 60.03 79 GLY A N 1
ATOM 637 C CA . GLY A 1 79 ? 19.659 2.492 1.387 1.00 60.03 79 GLY A CA 1
ATOM 638 C C . GLY A 1 79 ? 18.946 3.851 1.292 1.00 60.03 79 GLY A C 1
ATOM 639 O O . GLY A 1 79 ? 18.043 4.027 0.475 1.00 60.03 79 GLY A O 1
ATOM 640 N N . SER A 1 80 ? 19.370 4.827 2.102 1.00 57.81 80 SER A N 1
ATOM 641 C CA . SER A 1 80 ? 18.684 6.111 2.375 1.00 57.81 80 SER A CA 1
ATOM 642 C C . SER A 1 80 ? 18.275 6.958 1.157 1.00 57.81 80 SER A C 1
ATOM 644 O O . SER A 1 80 ? 17.437 7.850 1.294 1.00 57.81 80 SER A O 1
ATOM 646 N N . GLU A 1 81 ? 18.797 6.668 -0.032 1.00 61.59 81 GLU A N 1
ATOM 647 C CA . GLU A 1 81 ? 18.535 7.424 -1.262 1.00 61.59 81 GLU A CA 1
ATOM 648 C C . GLU A 1 81 ? 17.933 6.573 -2.389 1.00 61.59 81 GLU A C 1
ATOM 650 O O . GLU A 1 81 ? 17.415 7.101 -3.372 1.00 61.59 81 GLU A O 1
ATOM 655 N N . ASN A 1 82 ? 17.911 5.250 -2.223 1.00 69.12 82 ASN A N 1
ATOM 656 C CA . ASN A 1 82 ? 17.353 4.340 -3.210 1.00 69.12 82 ASN A CA 1
ATOM 657 C C . ASN A 1 82 ? 15.839 4.230 -2.996 1.00 69.12 82 ASN A C 1
ATOM 659 O O . ASN A 1 82 ? 15.359 3.462 -2.165 1.00 69.12 82 ASN A O 1
ATOM 663 N N . ARG A 1 83 ? 15.067 5.015 -3.751 1.00 75.69 83 ARG A N 1
ATOM 664 C CA . ARG A 1 83 ? 13.605 4.898 -3.779 1.00 75.69 83 ARG A CA 1
ATOM 665 C C . ARG A 1 83 ? 13.160 4.080 -4.978 1.00 75.69 83 ARG A C 1
ATOM 667 O O . ARG A 1 83 ? 13.685 4.229 -6.076 1.00 75.69 83 ARG A O 1
ATOM 674 N N . VAL A 1 84 ? 12.171 3.229 -4.747 1.00 77.75 84 VAL A N 1
ATOM 675 C CA . VAL A 1 84 ? 11.560 2.377 -5.768 1.00 77.75 84 VAL A CA 1
ATOM 676 C C . VAL A 1 84 ? 10.079 2.653 -5.840 1.00 77.75 84 VAL A C 1
ATOM 678 O O . VAL A 1 84 ? 9.412 2.830 -4.814 1.00 77.75 84 VAL A O 1
ATOM 681 N N . ARG A 1 85 ? 9.561 2.668 -7.062 1.00 82.38 85 ARG A N 1
ATOM 682 C CA . ARG A 1 85 ? 8.132 2.798 -7.290 1.00 82.38 85 ARG A CA 1
ATOM 683 C C . ARG A 1 85 ? 7.516 1.404 -7.258 1.00 82.38 85 ARG A C 1
ATOM 685 O O . ARG A 1 85 ? 7.918 0.509 -8.000 1.00 82.38 85 ARG A O 1
ATOM 692 N N . LEU A 1 86 ? 6.546 1.219 -6.365 1.00 84.50 86 LEU A N 1
ATOM 693 C CA . LEU A 1 86 ? 5.741 0.004 -6.363 1.00 84.50 86 LEU A CA 1
ATOM 694 C C . LEU A 1 86 ? 4.778 0.022 -7.560 1.00 84.50 86 LEU A C 1
ATOM 696 O O . LEU A 1 86 ? 4.208 1.077 -7.855 1.00 84.50 86 LEU A O 1
ATOM 700 N N . PRO A 1 87 ? 4.534 -1.127 -8.203 1.00 83.50 87 PRO A N 1
ATOM 701 C CA . PRO A 1 87 ? 3.551 -1.236 -9.268 1.00 83.50 87 PRO A CA 1
ATOM 702 C C . PRO A 1 87 ? 2.138 -0.887 -8.794 1.00 83.50 87 PRO A C 1
ATOM 704 O O . PRO A 1 87 ? 1.764 -1.117 -7.636 1.00 83.50 87 PRO A O 1
ATOM 707 N N . ARG A 1 88 ? 1.304 -0.401 -9.723 1.00 85.88 88 ARG A N 1
ATOM 708 C CA . ARG A 1 88 ? -0.085 -0.001 -9.437 1.00 85.88 88 ARG A CA 1
ATOM 709 C C . ARG A 1 88 ? -0.917 -1.145 -8.858 1.00 85.88 88 ARG A C 1
ATOM 711 O O . ARG A 1 88 ? -1.712 -0.894 -7.956 1.00 85.88 88 ARG A O 1
ATOM 718 N N . CYS A 1 89 ? -0.716 -2.392 -9.303 1.00 84.56 89 CYS A N 1
ATOM 719 C CA . CYS A 1 89 ? -1.452 -3.535 -8.751 1.00 84.56 89 CYS A CA 1
ATOM 720 C C . CYS A 1 89 ? -1.175 -3.728 -7.249 1.00 84.56 89 CYS A C 1
ATOM 722 O O . CYS A 1 89 ? -2.104 -3.949 -6.469 1.00 84.56 89 CYS A O 1
ATOM 724 N N . VAL A 1 90 ? 0.085 -3.562 -6.828 1.00 89.12 90 VAL A N 1
ATOM 725 C CA . VAL A 1 90 ? 0.508 -3.659 -5.428 1.00 89.12 90 VAL A CA 1
ATOM 726 C C . VAL A 1 90 ? -0.068 -2.498 -4.629 1.00 89.12 90 VAL A C 1
ATOM 728 O O . VAL A 1 90 ? -0.672 -2.730 -3.583 1.00 89.12 90 VAL A O 1
ATOM 731 N N . LEU A 1 91 ? 0.060 -1.261 -5.127 1.00 90.94 91 LEU A N 1
ATOM 732 C CA . LEU A 1 91 ? -0.503 -0.078 -4.466 1.00 90.94 91 LEU A CA 1
ATOM 733 C C . LEU A 1 91 ? -2.008 -0.235 -4.241 1.00 90.94 91 LEU A C 1
ATOM 735 O O . LEU A 1 91 ? -2.478 -0.101 -3.112 1.00 90.94 91 LEU A O 1
ATOM 739 N N . HIS A 1 92 ? -2.744 -0.591 -5.292 1.00 90.75 92 HIS A N 1
ATOM 740 C CA . HIS A 1 92 ? -4.182 -0.820 -5.235 1.00 90.75 92 HIS A CA 1
ATOM 741 C C . HIS A 1 92 ? -4.536 -1.918 -4.223 1.00 90.75 92 HIS A C 1
ATOM 743 O O . HIS A 1 92 ? -5.403 -1.727 -3.369 1.00 90.75 92 HIS A O 1
ATOM 749 N N . ARG A 1 93 ? -3.833 -3.060 -4.251 1.00 91.62 93 ARG A N 1
ATOM 750 C CA . ARG A 1 93 ? -4.093 -4.173 -3.327 1.00 91.62 93 ARG A CA 1
ATOM 751 C C . ARG A 1 93 ? -3.830 -3.789 -1.873 1.00 91.62 93 ARG A C 1
ATOM 753 O O . ARG A 1 93 ? -4.673 -4.060 -1.022 1.00 91.62 93 ARG A O 1
ATOM 760 N N . VAL A 1 94 ? -2.704 -3.136 -1.587 1.00 93.25 94 VAL A N 1
ATOM 761 C CA . VAL A 1 94 ? -2.354 -2.681 -0.232 1.00 93.25 94 VAL A CA 1
ATOM 762 C C . VAL A 1 94 ? -3.358 -1.646 0.272 1.00 93.25 94 VAL A C 1
ATOM 764 O O . VAL A 1 94 ? -3.823 -1.750 1.405 1.00 93.25 94 VAL A O 1
ATOM 767 N N . ARG A 1 95 ? -3.745 -0.680 -0.567 1.00 94.06 95 ARG A N 1
ATOM 768 C CA . ARG A 1 95 ? -4.734 0.347 -0.210 1.00 94.06 95 ARG A CA 1
ATOM 769 C C . ARG A 1 95 ? -6.134 -0.224 -0.019 1.00 94.06 95 ARG A C 1
ATOM 771 O O . ARG A 1 95 ? -6.870 0.312 0.790 1.00 94.06 95 ARG A O 1
ATOM 778 N N . ARG A 1 96 ? -6.493 -1.329 -0.676 1.00 91.94 96 ARG A N 1
ATOM 779 C CA . ARG A 1 96 ? -7.747 -2.048 -0.391 1.00 91.94 96 ARG A CA 1
ATOM 780 C C . ARG A 1 96 ? -7.695 -2.887 0.883 1.00 91.94 96 ARG A C 1
ATOM 782 O O . ARG A 1 96 ? -8.720 -3.036 1.536 1.00 91.94 96 ARG A O 1
ATOM 789 N N . LEU A 1 97 ? -6.533 -3.436 1.238 1.00 91.38 97 LEU A N 1
ATOM 790 C CA . LEU A 1 97 ? -6.349 -4.160 2.503 1.00 91.38 97 LEU A CA 1
ATOM 791 C C . LEU A 1 97 ? -6.380 -3.221 3.712 1.00 91.38 97 LEU A C 1
ATOM 793 O O . LEU A 1 97 ? -6.886 -3.599 4.764 1.00 91.38 97 LEU A O 1
ATOM 797 N N . PHE A 1 98 ? -5.851 -2.010 3.542 1.00 92.50 98 PHE A N 1
ATOM 798 C CA . PHE A 1 98 ? -5.783 -0.972 4.566 1.00 92.50 98 PHE A CA 1
ATOM 799 C C . PHE A 1 98 ? -6.276 0.360 3.978 1.00 92.50 98 PHE A C 1
ATOM 801 O O . PHE A 1 98 ? -5.453 1.226 3.644 1.00 92.50 98 PHE A O 1
ATOM 808 N N . PRO A 1 99 ? -7.597 0.520 3.781 1.00 92.19 99 PRO A N 1
ATOM 809 C CA . PRO A 1 99 ? -8.170 1.706 3.153 1.00 92.19 99 PRO A CA 1
ATOM 810 C C . PRO A 1 99 ? -7.965 2.956 4.002 1.00 92.19 99 PRO A C 1
ATOM 812 O O . PRO A 1 99 ? -7.880 2.895 5.225 1.00 92.19 99 PRO A O 1
ATOM 815 N N . ASN A 1 100 ? -7.864 4.106 3.332 1.00 92.12 100 ASN A N 1
ATOM 816 C CA . ASN A 1 100 ? -8.071 5.376 4.014 1.00 92.12 100 ASN A CA 1
ATOM 817 C C . ASN A 1 100 ? -9.568 5.444 4.396 1.00 92.12 100 ASN A C 1
ATOM 819 O O . ASN A 1 100 ? -10.383 5.036 3.566 1.00 92.12 100 ASN A O 1
ATOM 823 N N . PRO A 1 101 ? -9.949 5.948 5.584 1.00 91.06 101 PRO A N 1
ATOM 824 C CA . PRO A 1 101 ? -11.349 6.056 6.005 1.00 91.06 101 PRO A CA 1
ATOM 825 C C . PRO A 1 101 ? -12.269 6.782 5.009 1.00 91.06 101 PRO A C 1
ATOM 827 O O . PRO A 1 101 ? -13.458 6.482 4.941 1.00 91.06 101 PRO A O 1
ATOM 830 N N . CYS A 1 102 ? -11.726 7.700 4.204 1.00 91.25 102 CYS A N 1
ATOM 831 C CA . CYS A 1 102 ? -12.467 8.418 3.164 1.00 91.25 102 CYS A CA 1
ATOM 832 C C . CYS A 1 102 ? -12.694 7.589 1.886 1.00 91.25 102 CYS A C 1
ATOM 834 O O . CYS A 1 102 ? -13.508 7.964 1.045 1.00 91.25 102 CYS A O 1
ATOM 836 N N . CYS A 1 103 ? -11.984 6.471 1.706 1.00 91.44 103 CYS A N 1
ATOM 837 C CA . CYS A 1 103 ? -12.083 5.634 0.512 1.00 91.44 103 CYS A CA 1
ATOM 838 C C . CYS A 1 103 ? -13.139 4.536 0.675 1.00 91.44 103 CYS A C 1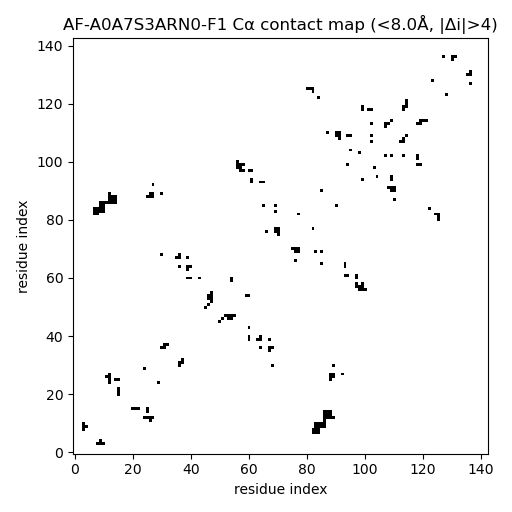
ATOM 840 O O . CYS A 1 103 ? -13.113 3.772 1.639 1.00 91.44 103 CYS A O 1
ATOM 842 N N . ARG A 1 104 ? -14.030 4.395 -0.313 1.00 88.62 104 ARG A N 1
ATOM 843 C CA . ARG A 1 104 ? -15.099 3.383 -0.325 1.00 88.62 104 ARG A CA 1
ATOM 844 C C . ARG A 1 104 ? -14.902 2.381 -1.457 1.00 88.62 104 ARG A C 1
ATOM 846 O O . ARG A 1 104 ? -14.607 2.750 -2.594 1.00 88.62 104 ARG A O 1
ATOM 853 N N . VAL A 1 105 ? -15.095 1.097 -1.155 1.00 81.25 105 VAL A N 1
ATOM 854 C CA . VAL A 1 105 ? -15.049 0.027 -2.163 1.00 81.25 105 VAL A CA 1
ATOM 855 C C . VAL A 1 105 ? -16.182 0.239 -3.170 1.00 81.25 105 VAL A C 1
ATOM 857 O O . VAL A 1 105 ? -17.326 0.424 -2.771 1.00 81.25 105 VAL A O 1
ATOM 860 N N . GLY A 1 106 ? -15.854 0.236 -4.464 1.00 81.19 106 GLY A N 1
ATOM 861 C CA . GLY A 1 106 ? -16.811 0.459 -5.556 1.00 81.19 106 GLY A CA 1
ATOM 862 C C . GLY A 1 106 ? -16.975 1.921 -5.990 1.00 81.19 106 GLY A C 1
ATOM 863 O O . GLY A 1 106 ? -17.469 2.150 -7.085 1.00 81.19 106 GLY A O 1
ATOM 864 N N . ALA A 1 107 ? -16.520 2.893 -5.190 1.00 87.62 107 ALA A N 1
ATOM 865 C CA . ALA A 1 107 ? -16.555 4.320 -5.542 1.00 87.62 107 ALA A CA 1
ATOM 866 C C . ALA A 1 107 ? -15.159 4.938 -5.730 1.00 87.62 107 ALA A C 1
ATOM 868 O O . ALA A 1 107 ? -15.014 5.955 -6.400 1.00 87.62 107 ALA A O 1
ATOM 869 N N . CYS A 1 108 ? -14.127 4.338 -5.133 1.00 90.56 108 CYS A N 1
ATOM 870 C CA . CYS A 1 108 ? -12.755 4.827 -5.194 1.00 90.56 108 CYS A CA 1
ATOM 871 C C . CYS A 1 108 ? -11.873 3.940 -6.080 1.00 90.56 108 CYS A C 1
ATOM 873 O O . CYS A 1 108 ? -11.964 2.713 -6.023 1.00 90.56 108 CYS A O 1
ATOM 875 N N . ASP A 1 109 ? -10.961 4.563 -6.831 1.00 89.94 109 ASP A N 1
ATOM 876 C CA . ASP A 1 109 ? -9.943 3.873 -7.639 1.00 89.94 109 ASP A CA 1
ATOM 877 C C . ASP A 1 109 ? -8.738 3.395 -6.806 1.00 89.94 109 ASP A C 1
ATOM 879 O O . ASP A 1 109 ? -7.917 2.611 -7.276 1.00 89.94 109 ASP A O 1
ATOM 883 N N . PHE A 1 110 ? -8.623 3.880 -5.562 1.00 90.38 110 PHE A N 1
ATOM 884 C CA . PHE A 1 110 ? -7.500 3.670 -4.643 1.00 90.38 110 PHE A CA 1
ATOM 885 C C . PHE A 1 110 ? -6.130 4.045 -5.236 1.00 90.38 110 PHE A C 1
ATOM 887 O O . PHE A 1 110 ? -5.094 3.638 -4.709 1.00 90.38 110 PHE A O 1
ATOM 894 N N . LEU A 1 111 ? -6.086 4.812 -6.321 1.00 90.12 111 LEU A N 1
ATOM 895 C CA . LEU A 1 111 ? -4.879 5.089 -7.087 1.00 90.12 111 LEU A CA 1
ATOM 896 C C . LEU A 1 111 ? -4.767 6.588 -7.357 1.00 90.12 111 LEU A C 1
ATOM 898 O O . LEU A 1 111 ? -4.458 7.328 -6.427 1.00 90.12 111 LEU A O 1
ATOM 902 N N . VAL A 1 112 ? -4.977 7.013 -8.600 1.00 87.25 112 VAL A N 1
ATOM 903 C CA . VAL A 1 112 ? -4.667 8.360 -9.085 1.00 87.25 112 VAL A CA 1
ATOM 904 C C . VAL A 1 112 ? -5.693 9.354 -8.563 1.00 87.25 112 VAL A C 1
ATOM 906 O O . VAL A 1 112 ? -5.319 1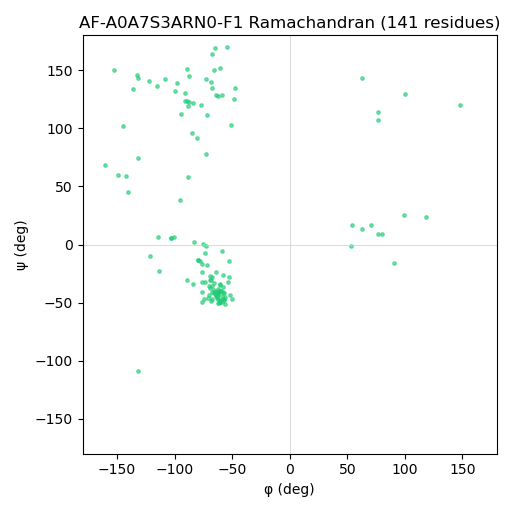0.379 -7.999 1.00 87.25 112 VAL A O 1
ATOM 909 N N . GLU A 1 113 ? -6.979 9.027 -8.661 1.00 89.12 113 GLU A N 1
ATOM 910 C CA . GLU A 1 113 ? -8.046 9.933 -8.233 1.00 89.12 113 GLU A CA 1
ATOM 911 C C . GLU A 1 113 ? -8.065 10.078 -6.710 1.00 89.12 113 GLU A C 1
ATOM 913 O O . GLU A 1 113 ? -8.211 11.178 -6.180 1.00 89.12 113 GLU A O 1
ATOM 918 N N . CYS A 1 114 ? -7.795 8.996 -5.978 1.00 91.44 114 CYS A N 1
ATOM 919 C CA . CYS A 1 114 ? -7.639 9.077 -4.525 1.00 91.44 114 CYS A CA 1
ATOM 920 C C . CYS A 1 114 ? -6.380 9.847 -4.086 1.00 91.44 114 CYS A C 1
ATOM 922 O O . CYS A 1 114 ? -6.380 10.444 -3.011 1.00 91.44 114 CYS A O 1
ATOM 924 N N . GLU A 1 115 ? -5.297 9.830 -4.867 1.00 91.31 115 GLU A N 1
ATOM 925 C CA . GLU A 1 115 ? -4.124 10.678 -4.608 1.00 91.31 115 GLU A CA 1
ATOM 926 C C . GLU A 1 115 ? -4.426 12.154 -4.876 1.00 91.31 115 GLU A C 1
ATOM 928 O O . GLU A 1 115 ? -4.097 12.997 -4.041 1.00 91.31 115 GLU A O 1
ATOM 933 N N . ARG A 1 116 ? -5.120 12.463 -5.979 1.00 87.62 116 ARG A N 1
ATOM 934 C CA . ARG A 1 116 ? -5.589 13.820 -6.314 1.00 87.62 116 ARG A CA 1
ATOM 935 C C . ARG A 1 116 ? -6.532 14.383 -5.252 1.00 87.62 116 ARG A C 1
ATOM 937 O O . ARG A 1 116 ? -6.390 15.536 -4.862 1.00 87.62 116 ARG A O 1
ATOM 944 N N . ALA A 1 117 ? -7.423 13.550 -4.718 1.00 88.00 117 ALA A N 1
ATOM 945 C CA . ALA A 1 117 ? -8.305 13.896 -3.603 1.00 88.00 117 ALA A CA 1
ATOM 946 C C . ALA A 1 117 ? -7.582 13.998 -2.240 1.00 88.00 117 ALA A C 1
ATOM 948 O O . ALA A 1 117 ? -8.212 14.262 -1.219 1.00 88.00 117 ALA A O 1
ATOM 949 N N . GLY A 1 118 ? -6.267 13.753 -2.183 1.00 89.06 118 GLY A N 1
ATOM 950 C CA . GLY A 1 118 ? -5.472 13.848 -0.957 1.00 89.06 118 GLY A CA 1
ATOM 951 C C . GLY A 1 118 ? -5.646 12.677 0.017 1.00 89.06 118 GLY A C 1
ATOM 952 O O . GLY A 1 118 ? -5.121 12.721 1.131 1.00 89.06 118 GLY A O 1
ATOM 953 N N . HIS A 1 119 ? -6.334 11.599 -0.374 1.00 91.62 119 HIS A N 1
ATOM 954 C CA . HIS A 1 119 ? -6.513 10.414 0.477 1.00 91.62 119 HIS A CA 1
ATOM 955 C C . HIS A 1 119 ? -5.198 9.644 0.669 1.00 91.62 119 HIS A C 1
ATOM 957 O O . HIS A 1 119 ? -4.978 9.001 1.703 1.00 91.62 119 HIS A O 1
ATOM 963 N N . TYR A 1 120 ? -4.316 9.697 -0.329 1.00 90.81 120 TYR A N 1
ATOM 964 C CA . TYR A 1 120 ? -3.006 9.061 -0.300 1.00 90.81 120 TYR A CA 1
ATOM 965 C C . TYR A 1 120 ? -1.930 10.037 -0.758 1.00 90.81 120 TYR A C 1
ATOM 967 O O . TYR A 1 120 ? -2.138 10.847 -1.653 1.00 90.81 120 TYR A O 1
ATOM 975 N N . THR A 1 121 ? -0.745 9.926 -0.166 1.00 85.62 121 THR A N 1
ATOM 976 C CA . THR A 1 121 ? 0.443 10.604 -0.684 1.00 85.62 121 THR A CA 1
ATOM 977 C C . THR A 1 121 ? 1.054 9.744 -1.786 1.00 85.62 121 THR A C 1
ATOM 979 O O . THR A 1 121 ? 1.396 8.583 -1.539 1.00 85.62 121 THR A O 1
ATOM 982 N N . GLY A 1 122 ? 1.168 10.309 -2.988 1.00 81.12 122 GLY A N 1
ATOM 983 C CA . GLY A 1 122 ? 1.816 9.668 -4.130 1.00 81.12 122 GLY A CA 1
ATOM 984 C C . GLY A 1 122 ? 3.313 9.425 -3.921 1.00 81.12 122 GLY A C 1
ATOM 985 O O . GLY A 1 122 ? 3.929 9.912 -2.965 1.00 81.12 122 GLY A O 1
ATOM 986 N N . PHE A 1 123 ? 3.909 8.642 -4.820 1.00 82.62 123 PHE A N 1
ATOM 987 C CA . PHE A 1 123 ? 5.347 8.382 -4.795 1.00 82.62 123 PHE A CA 1
ATOM 988 C C . PHE A 1 123 ? 6.135 9.652 -5.129 1.00 82.62 123 PHE A C 1
ATOM 990 O O . PHE A 1 123 ? 5.824 10.338 -6.097 1.00 82.62 123 PHE A O 1
ATOM 997 N N . ARG A 1 124 ? 7.188 9.917 -4.353 1.00 78.31 124 ARG A N 1
ATOM 998 C CA . ARG A 1 124 ? 8.144 11.002 -4.592 1.00 78.31 124 ARG A CA 1
ATOM 999 C C . ARG A 1 124 ? 9.562 10.470 -4.475 1.00 78.31 124 ARG A C 1
ATOM 1001 O O . ARG A 1 124 ? 9.849 9.666 -3.578 1.00 78.31 124 ARG A O 1
ATOM 1008 N N . MET A 1 125 ? 10.460 10.963 -5.311 1.00 73.56 125 MET A N 1
ATOM 1009 C CA . MET A 1 125 ? 11.894 10.730 -5.210 1.00 73.56 125 MET A CA 1
ATOM 1010 C C . MET A 1 125 ? 12.481 11.412 -3.964 1.00 73.56 125 MET A C 1
ATOM 1012 O O . MET A 1 125 ? 11.843 12.239 -3.297 1.00 73.56 125 MET A O 1
ATOM 1016 N N . ALA A 1 126 ? 13.695 10.995 -3.586 1.00 73.12 126 ALA A N 1
ATOM 1017 C CA . ALA A 1 126 ? 14.383 11.525 -2.409 1.00 73.12 126 ALA A CA 1
ATOM 1018 C C . ALA A 1 126 ? 14.656 13.025 -2.553 1.00 73.12 126 ALA A C 1
ATOM 1020 O O . ALA A 1 126 ? 14.408 13.781 -1.613 1.00 73.12 126 ALA A O 1
ATOM 1021 N N . GLU A 1 127 ? 15.074 13.434 -3.747 1.00 71.50 127 GLU A N 1
ATOM 1022 C CA . GLU A 1 127 ? 15.302 14.825 -4.121 1.00 71.50 127 GLU A CA 1
ATOM 1023 C C . GLU A 1 127 ? 14.016 15.655 -4.058 1.00 71.50 127 GLU A C 1
ATOM 1025 O O . GLU A 1 127 ? 13.985 16.649 -3.344 1.00 71.50 127 GLU A O 1
ATOM 1030 N N . GLU A 1 128 ? 12.917 15.198 -4.667 1.00 72.25 128 GLU A N 1
ATOM 1031 C CA . GLU A 1 128 ? 11.617 15.891 -4.606 1.00 72.25 128 GLU A CA 1
ATOM 1032 C C . GLU A 1 128 ? 11.135 16.074 -3.159 1.00 72.25 128 GLU A C 1
ATOM 1034 O O . GLU A 1 128 ? 10.655 17.134 -2.763 1.00 72.25 128 GLU A O 1
ATOM 1039 N N . SER A 1 129 ? 11.310 15.048 -2.319 1.00 73.50 129 SER A N 1
ATOM 1040 C CA . SER A 1 129 ? 10.956 15.149 -0.897 1.00 73.50 129 SER A CA 1
ATOM 1041 C C . SER A 1 129 ? 11.854 16.126 -0.137 1.00 73.50 129 SER A C 1
ATOM 1043 O O . SER A 1 129 ? 11.384 16.802 0.778 1.00 73.50 129 SER A O 1
ATOM 1045 N N . ARG A 1 130 ? 13.145 16.186 -0.488 1.00 74.62 130 ARG A N 1
ATOM 1046 C CA . ARG A 1 130 ? 14.114 17.126 0.085 1.00 74.62 130 ARG A CA 1
ATOM 1047 C C . ARG A 1 130 ? 13.771 18.557 -0.332 1.00 74.62 130 ARG A C 1
ATOM 1049 O O . ARG A 1 130 ? 13.648 19.403 0.545 1.00 74.62 130 ARG A O 1
ATOM 1056 N N . ALA A 1 131 ? 13.497 18.789 -1.612 1.00 74.06 131 ALA A N 1
ATOM 1057 C CA . ALA A 1 131 ? 13.116 20.084 -2.159 1.00 74.06 131 ALA A CA 1
ATOM 1058 C C . ALA A 1 131 ? 11.821 20.637 -1.539 1.00 74.06 131 ALA A C 1
ATOM 1060 O O . ALA A 1 131 ? 11.774 21.817 -1.207 1.00 74.06 131 ALA A O 1
ATOM 1061 N N . ILE A 1 132 ? 10.801 19.801 -1.294 1.00 74.25 132 ILE A N 1
ATOM 1062 C CA . ILE A 1 132 ? 9.579 20.226 -0.579 1.00 74.25 132 ILE A CA 1
ATOM 1063 C C . ILE A 1 132 ? 9.903 20.671 0.852 1.00 74.25 132 ILE A C 1
ATOM 1065 O O . ILE A 1 132 ? 9.448 21.723 1.290 1.00 74.25 132 ILE A O 1
ATOM 1069 N N . ARG A 1 133 ? 10.701 19.886 1.586 1.00 75.00 133 ARG A N 1
ATOM 1070 C CA . ARG A 1 133 ? 11.090 20.216 2.966 1.00 75.00 133 ARG A CA 1
ATOM 1071 C C . ARG A 1 133 ? 11.956 21.476 3.045 1.00 75.00 133 ARG A C 1
ATOM 1073 O O . ARG A 1 133 ? 11.861 22.207 4.020 1.00 75.00 133 ARG A O 1
ATOM 1080 N N . GLU A 1 134 ? 12.784 21.713 2.035 1.00 82.81 134 GLU A N 1
ATOM 1081 C CA . GLU A 1 134 ? 13.629 22.906 1.912 1.00 82.81 134 GLU A CA 1
ATOM 1082 C C . GLU A 1 134 ? 12.883 24.110 1.307 1.00 82.81 134 GLU A C 1
ATOM 1084 O O . GLU A 1 134 ? 13.490 25.157 1.105 1.00 82.81 134 GLU A O 1
ATOM 1089 N N . GLY A 1 135 ? 11.581 23.984 1.012 1.00 71.25 135 GLY A N 1
ATOM 1090 C CA . GLY A 1 135 ? 10.755 25.071 0.475 1.00 71.25 135 GLY A CA 1
ATOM 1091 C C . GLY A 1 135 ? 11.069 25.459 -0.975 1.00 71.25 135 GLY A C 1
ATOM 1092 O O . GLY A 1 135 ? 10.677 26.532 -1.416 1.00 71.25 135 GLY A O 1
ATOM 1093 N N . ARG A 1 136 ? 11.776 24.604 -1.725 1.00 65.56 136 ARG A N 1
ATOM 1094 C CA . ARG A 1 136 ? 12.251 24.872 -3.096 1.00 65.56 136 ARG A CA 1
ATOM 1095 C C . ARG A 1 136 ? 11.395 24.238 -4.201 1.00 65.56 136 ARG A C 1
ATOM 1097 O O . ARG A 1 136 ? 11.798 24.259 -5.359 1.00 65.56 136 ARG A O 1
ATOM 1104 N N . PHE A 1 137 ? 10.254 23.629 -3.875 1.00 50.94 137 PHE A N 1
ATOM 1105 C CA . PHE A 1 137 ? 9.455 22.888 -4.858 1.00 50.94 137 PHE A CA 1
ATOM 1106 C C . PHE A 1 137 ? 8.353 23.759 -5.478 1.00 50.94 137 PHE A C 1
ATOM 1108 O O . PHE A 1 137 ? 7.392 24.122 -4.801 1.00 50.94 137 PHE A O 1
ATOM 1115 N N . VAL A 1 138 ? 8.481 24.054 -6.774 1.00 52.44 138 VAL A N 1
ATOM 1116 C CA . VAL A 1 138 ? 7.416 24.626 -7.613 1.00 52.44 138 VAL A CA 1
ATOM 1117 C C . VAL A 1 138 ? 6.627 23.441 -8.175 1.00 52.44 138 VAL A C 1
ATOM 1119 O O . VAL A 1 138 ? 7.217 22.552 -8.781 1.00 52.44 138 VAL A O 1
ATOM 1122 N N . GLY A 1 139 ? 5.332 23.358 -7.858 1.00 43.84 139 GLY A N 1
ATOM 1123 C CA . GLY A 1 139 ? 4.501 22.162 -8.047 1.00 43.84 139 GLY A CA 1
ATOM 1124 C C . GLY A 1 139 ? 4.626 21.510 -9.427 1.00 43.84 139 GLY A C 1
ATOM 1125 O O . GLY A 1 139 ? 4.580 22.188 -10.448 1.00 43.84 139 GLY A O 1
ATOM 1126 N N . VAL A 1 140 ? 4.762 20.182 -9.451 1.00 46.56 140 VAL A N 1
ATOM 1127 C CA . VAL A 1 140 ? 4.723 19.413 -10.698 1.00 46.56 140 VAL A CA 1
ATOM 1128 C C . VAL A 1 140 ? 3.278 19.023 -10.976 1.00 46.56 140 VAL A C 1
ATOM 1130 O O . VAL A 1 140 ? 2.618 18.399 -10.142 1.00 46.56 140 VAL A O 1
ATOM 1133 N N . ASP A 1 141 ? 2.821 19.418 -12.158 1.00 41.44 141 ASP A N 1
ATOM 1134 C CA . ASP A 1 141 ? 1.584 18.991 -12.799 1.00 41.44 141 ASP A CA 1
ATOM 1135 C C . ASP A 1 141 ? 1.470 17.458 -12.768 1.00 41.44 141 ASP A C 1
ATOM 1137 O O . ASP A 1 141 ? 2.369 16.744 -13.225 1.00 41.44 141 ASP A O 1
ATOM 1141 N N . LEU A 1 142 ? 0.366 16.941 -12.227 1.00 36.47 142 LEU A N 1
ATOM 1142 C CA . LEU A 1 142 ? 0.045 15.512 -12.251 1.00 36.47 142 LEU A CA 1
ATOM 1143 C C . LEU A 1 142 ? -0.377 15.116 -13.677 1.00 36.47 142 LEU A C 1
ATOM 1145 O O . LEU A 1 142 ? -1.577 14.996 -13.940 1.00 36.47 142 LEU A O 1
ATOM 1149 N N . ARG A 1 143 ? 0.596 14.948 -14.583 1.00 35.34 143 ARG A N 1
ATOM 1150 C CA . ARG A 1 143 ? 0.381 14.323 -15.900 1.00 35.34 143 ARG A CA 1
ATOM 1151 C C . ARG A 1 143 ? 0.109 12.828 -15.767 1.00 35.34 143 ARG A C 1
ATOM 1153 O O . ARG A 1 143 ? 0.863 12.152 -15.030 1.00 35.34 143 ARG A O 1
#

Mean predicted aligned error: 9.45 Å